Protein AF-A0A3S4U495-F1 (afdb_monomer_lite)

pLDDT: mean 81.25, std 23.5, range [36.28, 98.88]

Structure (mmCIF, N/CA/C/O backbone):
data_AF-A0A3S4U495-F1
#
_entry.id   AF-A0A3S4U495-F1
#
loop_
_atom_site.group_PDB
_atom_site.id
_atom_site.type_symbol
_atom_site.label_atom_id
_atom_site.label_alt_id
_atom_site.label_comp_id
_atom_site.label_asym_id
_atom_site.label_entity_id
_atom_site.label_seq_id
_atom_site.pdbx_PDB_ins_code
_atom_site.Cartn_x
_atom_site.Cartn_y
_atom_site.Cartn_z
_atom_site.occupancy
_atom_site.B_iso_or_equiv
_atom_site.auth_seq_id
_atom_site.auth_comp_id
_atom_site.auth_asym_id
_atom_site.auth_atom_id
_atom_site.pdbx_PDB_model_num
ATOM 1 N N . ASP A 1 1 ? 9.900 -0.660 -1.999 1.00 92.44 1 ASP A N 1
ATOM 2 C CA . ASP A 1 1 ? 9.832 -1.299 -0.659 1.00 92.44 1 ASP A CA 1
ATOM 3 C C . ASP A 1 1 ? 9.117 -0.422 0.374 1.00 92.44 1 ASP A C 1
ATOM 5 O O . ASP A 1 1 ? 8.278 -0.951 1.092 1.00 92.44 1 ASP A O 1
ATOM 9 N N . TYR A 1 2 ? 9.364 0.891 0.417 1.00 98.25 2 TYR A N 1
ATOM 10 C CA . TYR A 1 2 ? 8.785 1.825 1.392 1.00 98.25 2 TYR A CA 1
ATOM 11 C C . TYR A 1 2 ? 7.264 1.685 1.604 1.00 98.25 2 TYR A C 1
ATOM 13 O O . TYR A 1 2 ? 6.813 1.528 2.738 1.00 98.25 2 TYR A O 1
ATOM 21 N N . ALA A 1 3 ? 6.465 1.629 0.532 1.00 98.44 3 ALA A N 1
ATOM 22 C CA . ALA A 1 3 ? 5.013 1.452 0.64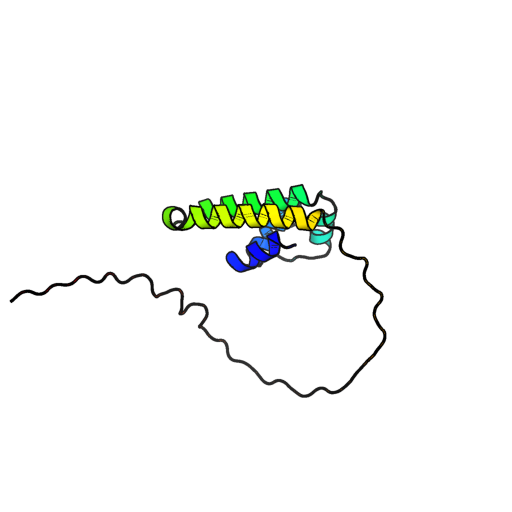5 1.00 98.44 3 ALA A CA 1
ATOM 23 C C . ALA A 1 3 ? 4.603 0.120 1.316 1.00 98.44 3 ALA A C 1
ATOM 25 O O . ALA A 1 3 ? 3.635 0.081 2.077 1.00 98.44 3 ALA A O 1
ATOM 26 N N . VAL A 1 4 ? 5.354 -0.965 1.081 1.00 98.50 4 VAL A N 1
ATOM 27 C CA . VAL A 1 4 ? 5.136 -2.276 1.725 1.00 98.50 4 VAL A CA 1
ATOM 28 C C . VAL A 1 4 ? 5.502 -2.202 3.203 1.00 98.50 4 VAL A C 1
ATOM 30 O O . VAL A 1 4 ? 4.746 -2.695 4.037 1.00 98.50 4 VAL A O 1
ATOM 33 N N . PHE A 1 5 ? 6.625 -1.557 3.528 1.00 98.62 5 PHE A N 1
ATOM 34 C CA . PHE A 1 5 ? 7.066 -1.346 4.905 1.00 98.62 5 PHE A CA 1
ATOM 35 C C . PHE A 1 5 ? 6.039 -0.542 5.714 1.00 98.62 5 PHE A C 1
ATOM 37 O O . PHE A 1 5 ? 5.589 -1.004 6.763 1.00 98.62 5 PHE A O 1
ATOM 44 N N . ASP A 1 6 ? 5.596 0.615 5.208 1.00 98.69 6 ASP A N 1
ATOM 45 C CA . ASP A 1 6 ? 4.610 1.440 5.913 1.00 98.69 6 ASP A CA 1
ATOM 46 C C . ASP A 1 6 ? 3.285 0.690 6.122 1.00 98.69 6 ASP A C 1
ATOM 48 O O . ASP A 1 6 ? 2.677 0.759 7.197 1.00 98.69 6 ASP A O 1
ATOM 52 N N . PHE A 1 7 ? 2.847 -0.079 5.120 1.00 98.62 7 PHE A N 1
ATOM 53 C CA . PHE A 1 7 ? 1.656 -0.912 5.245 1.00 98.62 7 PHE A CA 1
ATOM 54 C C . PHE A 1 7 ? 1.846 -2.016 6.300 1.00 98.62 7 PHE A C 1
ATOM 56 O O . PHE A 1 7 ? 0.972 -2.214 7.145 1.00 98.62 7 PHE A O 1
ATOM 63 N N . ALA A 1 8 ? 2.996 -2.691 6.308 1.00 98.62 8 ALA A N 1
ATOM 64 C CA . ALA A 1 8 ? 3.314 -3.746 7.266 1.00 98.62 8 ALA A CA 1
ATOM 65 C C . ALA A 1 8 ? 3.320 -3.241 8.715 1.00 98.62 8 ALA A C 1
ATOM 67 O O . ALA A 1 8 ? 2.751 -3.895 9.588 1.00 98.62 8 ALA A O 1
ATOM 68 N N . VAL A 1 9 ? 3.899 -2.066 8.970 1.00 98.50 9 VAL A N 1
ATOM 69 C CA . VAL A 1 9 ? 3.949 -1.463 10.313 1.00 98.50 9 VAL A CA 1
ATOM 70 C C . VAL A 1 9 ? 2.550 -1.111 10.818 1.00 98.50 9 VAL A C 1
ATOM 72 O O . VAL A 1 9 ? 2.198 -1.417 11.953 1.00 98.50 9 VAL A O 1
ATOM 75 N N . ASN A 1 10 ? 1.723 -0.500 9.969 1.00 98.12 10 ASN A N 1
ATOM 76 C CA . ASN A 1 10 ? 0.426 0.036 10.390 1.00 98.12 10 ASN A CA 1
ATOM 77 C C . ASN A 1 10 ? -0.724 -0.972 10.296 1.00 98.12 10 ASN A C 1
ATOM 79 O O . ASN A 1 10 ? -1.816 -0.738 10.810 1.00 98.12 10 ASN A O 1
ATOM 83 N N . SER A 1 11 ? -0.547 -2.064 9.557 1.00 96.50 11 SER A N 1
ATOM 84 C CA . SER A 1 11 ? -1.620 -3.023 9.280 1.00 96.50 11 SER A CA 1
ATOM 85 C C . SER A 1 11 ? -1.153 -4.475 9.324 1.00 96.50 11 SER A C 1
ATOM 87 O O . SER A 1 11 ? -1.905 -5.370 8.952 1.00 96.50 11 SER A O 1
ATOM 89 N N . GLY A 1 12 ? 0.050 -4.738 9.816 1.00 98.19 12 GLY A N 1
ATOM 90 C CA . GLY A 1 12 ? 0.583 -6.077 10.004 1.00 98.19 12 GLY A CA 1
ATOM 91 C C . GLY A 1 12 ? 1.323 -6.616 8.769 1.00 98.19 12 GLY A C 1
ATOM 92 O O . GLY A 1 12 ? 0.817 -6.525 7.643 1.00 98.19 12 GLY A O 1
ATOM 93 N N . PRO A 1 13 ? 2.494 -7.250 8.966 1.00 98.44 13 PRO A N 1
ATOM 94 C CA . PRO A 1 13 ? 3.368 -7.690 7.877 1.00 98.44 13 PRO A CA 1
ATOM 95 C C . PRO A 1 13 ? 2.729 -8.755 6.986 1.00 98.44 13 PRO A C 1
ATOM 97 O O . PRO A 1 13 ? 2.812 -8.659 5.766 1.00 98.44 13 PRO A O 1
ATOM 100 N N . GLY A 1 14 ? 2.012 -9.723 7.567 1.00 98.50 14 GLY A N 1
ATOM 101 C CA . GLY A 1 14 ? 1.342 -10.770 6.790 1.00 98.50 14 GLY A CA 1
ATOM 102 C C . GLY A 1 14 ? 0.260 -10.226 5.850 1.00 98.50 14 GLY A C 1
ATOM 103 O O . GLY A 1 14 ? 0.088 -10.742 4.750 1.00 98.50 14 GLY A O 1
ATOM 104 N N . ARG A 1 15 ? -0.447 -9.155 6.242 1.00 98.56 15 ARG A N 1
ATOM 105 C CA . ARG A 1 15 ? -1.448 -8.509 5.380 1.00 98.56 15 ARG A CA 1
ATOM 106 C C . ARG A 1 15 ? -0.780 -7.770 4.230 1.00 98.56 15 ARG A C 1
ATOM 108 O O . ARG A 1 15 ? -1.180 -7.959 3.088 1.00 98.56 15 ARG A O 1
ATOM 115 N N . ALA A 1 16 ? 0.239 -6.968 4.533 1.00 98.75 16 ALA A N 1
ATOM 116 C CA . ALA A 1 16 ? 0.988 -6.240 3.516 1.00 98.75 16 ALA A CA 1
ATOM 117 C C . ALA A 1 16 ? 1.623 -7.194 2.490 1.00 98.75 16 ALA A C 1
ATOM 119 O O . ALA A 1 16 ? 1.528 -6.946 1.290 1.00 98.75 16 ALA A O 1
ATOM 120 N N . ALA A 1 17 ? 2.186 -8.317 2.952 1.00 98.81 17 ALA A N 1
ATOM 121 C CA . ALA A 1 17 ? 2.759 -9.346 2.090 1.00 98.81 17 ALA A CA 1
ATOM 122 C C . ALA A 1 17 ? 1.723 -9.957 1.136 1.00 98.81 17 ALA A C 1
ATOM 124 O O . ALA A 1 17 ? 1.959 -9.993 -0.068 1.00 98.81 17 ALA A O 1
ATOM 125 N N . LYS A 1 18 ? 0.553 -10.365 1.645 1.00 98.88 18 LYS A N 1
ATOM 126 C CA . LYS A 1 18 ? -0.514 -10.942 0.810 1.00 98.88 18 LYS A CA 1
ATOM 127 C C . LYS A 1 18 ? -1.073 -9.953 -0.205 1.00 98.88 18 LYS A C 1
ATOM 129 O O . LYS A 1 18 ? -1.267 -10.309 -1.357 1.00 98.88 18 LYS A O 1
ATOM 134 N N . TYR A 1 19 ? -1.253 -8.693 0.191 1.00 98.81 19 TYR A N 1
ATOM 135 C CA . TYR A 1 19 ? -1.694 -7.649 -0.735 1.00 98.81 19 TYR A CA 1
ATOM 136 C C . TYR A 1 19 ? -0.671 -7.433 -1.853 1.00 98.81 19 TYR A C 1
ATOM 138 O O . TYR A 1 19 ? -1.051 -7.375 -3.018 1.00 98.81 19 TYR A O 1
ATOM 146 N N . LEU A 1 20 ? 0.625 -7.375 -1.523 1.00 98.88 20 LEU A N 1
ATOM 147 C CA . LEU A 1 20 ? 1.683 -7.304 -2.530 1.00 98.88 20 LEU A CA 1
ATOM 148 C C . LEU A 1 20 ? 1.637 -8.511 -3.476 1.00 98.88 20 LEU A C 1
ATOM 150 O O . LEU A 1 20 ? 1.694 -8.323 -4.687 1.00 98.88 20 LEU A O 1
ATOM 154 N N . GLN A 1 21 ? 1.514 -9.726 -2.933 1.00 98.88 21 GLN A N 1
ATOM 155 C CA . GLN A 1 21 ? 1.429 -10.966 -3.709 1.00 98.88 21 GLN A CA 1
ATOM 156 C C . GLN A 1 21 ? 0.240 -10.953 -4.674 1.00 98.88 21 GLN A C 1
ATOM 158 O O . GLN A 1 21 ? 0.446 -11.171 -5.867 1.00 98.88 21 GLN A O 1
ATOM 163 N N . ALA A 1 22 ? -0.952 -10.584 -4.198 1.00 98.81 22 ALA A N 1
ATOM 164 C CA . ALA A 1 22 ? -2.148 -10.428 -5.023 1.00 98.81 22 ALA A CA 1
ATOM 165 C C . ALA A 1 22 ? -1.907 -9.455 -6.189 1.00 98.81 22 ALA A C 1
ATOM 167 O O . ALA A 1 22 ? -2.190 -9.766 -7.345 1.00 98.81 22 ALA A O 1
ATOM 168 N N . ILE A 1 23 ? -1.315 -8.291 -5.897 1.00 98.69 23 ILE A N 1
ATOM 169 C CA . ILE A 1 23 ? -1.035 -7.250 -6.895 1.00 98.69 23 ILE A CA 1
ATOM 170 C C . ILE A 1 23 ? -0.086 -7.756 -7.974 1.00 98.69 23 ILE A C 1
ATOM 172 O O . ILE A 1 23 ? -0.302 -7.477 -9.152 1.00 98.69 23 ILE A O 1
ATOM 176 N N . VAL A 1 24 ? 0.961 -8.494 -7.598 1.00 98.56 24 VAL A N 1
ATOM 177 C CA . VAL A 1 24 ? 1.961 -8.980 -8.559 1.00 98.56 24 VAL A CA 1
ATOM 178 C C . VAL A 1 24 ? 1.580 -10.305 -9.222 1.00 98.56 24 VAL A C 1
ATOM 180 O O . VAL A 1 24 ? 2.249 -10.710 -10.173 1.00 98.56 24 VAL A O 1
ATOM 183 N N . GLY A 1 25 ? 0.478 -10.933 -8.801 1.00 98.25 25 GLY A N 1
ATOM 184 C CA . GLY A 1 25 ? 0.014 -12.226 -9.309 1.00 98.25 25 GLY A CA 1
ATOM 185 C C . GLY A 1 25 ? 0.795 -13.420 -8.752 1.00 98.25 25 GLY A C 1
ATOM 186 O O . GLY A 1 25 ? 0.904 -14.444 -9.418 1.00 98.25 25 GLY A O 1
ATOM 187 N N . ALA A 1 26 ? 1.377 -13.283 -7.560 1.00 98.44 26 ALA A N 1
ATOM 188 C CA . ALA A 1 26 ? 2.009 -14.378 -6.831 1.00 98.44 26 ALA A CA 1
ATOM 189 C C . ALA A 1 26 ? 1.012 -15.040 -5.864 1.00 98.44 26 ALA A C 1
ATOM 191 O O . ALA A 1 26 ? 0.015 -14.437 -5.472 1.00 98.44 26 ALA A O 1
ATOM 192 N N . THR A 1 27 ? 1.312 -16.265 -5.428 1.00 98.38 27 THR A N 1
ATOM 193 C CA . THR A 1 27 ? 0.541 -16.959 -4.386 1.00 98.38 27 THR A CA 1
ATOM 194 C C . THR A 1 27 ? 0.478 -16.124 -3.103 1.00 98.38 27 THR A C 1
ATOM 196 O O . THR A 1 27 ? 1.515 -15.740 -2.568 1.00 98.38 27 THR A O 1
ATOM 199 N N . GLU A 1 28 ? -0.725 -15.882 -2.577 1.00 98.56 28 GLU A N 1
ATOM 200 C CA . GLU A 1 28 ? -0.978 -15.073 -1.370 1.00 98.56 28 GLU A CA 1
ATOM 201 C C . GLU A 1 28 ? -0.713 -15.829 -0.050 1.00 98.56 28 GLU A C 1
ATOM 203 O O . GLU A 1 28 ? -1.537 -15.871 0.873 1.00 98.56 28 GLU A O 1
ATOM 208 N N . ASP A 1 29 ? 0.449 -16.463 0.064 1.00 98.38 29 ASP A N 1
ATOM 209 C CA . ASP A 1 29 ? 0.837 -17.233 1.250 1.00 98.38 29 ASP A CA 1
ATOM 210 C C . ASP A 1 29 ? 1.419 -16.365 2.386 1.00 98.38 29 ASP A C 1
ATOM 212 O O . ASP A 1 29 ? 1.622 -16.845 3.504 1.00 98.38 29 ASP A O 1
ATOM 216 N N . GLY A 1 30 ? 1.648 -15.073 2.131 1.00 98.19 30 GLY A N 1
ATOM 217 C CA . GLY A 1 30 ? 2.254 -14.115 3.053 1.00 98.19 30 GLY A CA 1
ATOM 218 C C . GLY A 1 30 ? 3.767 -14.271 3.231 1.00 98.19 30 GLY A C 1
ATOM 219 O O . GLY A 1 30 ? 4.345 -13.571 4.065 1.00 98.19 30 GLY A O 1
ATOM 220 N N . ARG A 1 31 ? 4.419 -15.165 2.478 1.00 98.12 31 ARG A N 1
ATOM 221 C CA . ARG A 1 31 ? 5.864 -15.403 2.509 1.00 98.12 31 ARG A CA 1
ATOM 222 C C . ARG A 1 31 ? 6.528 -14.760 1.294 1.00 98.12 31 ARG A C 1
ATOM 224 O O . ARG A 1 31 ? 6.398 -15.217 0.164 1.00 98.12 31 ARG A O 1
ATOM 231 N N . ILE A 1 32 ? 7.306 -13.707 1.530 1.00 98.19 32 ILE A N 1
ATOM 232 C CA . ILE A 1 32 ? 8.059 -13.035 0.465 1.00 98.19 32 ILE A CA 1
ATOM 233 C C . ILE A 1 32 ? 9.302 -13.864 0.116 1.00 98.19 32 ILE A C 1
ATOM 235 O O . ILE A 1 32 ? 10.357 -13.708 0.725 1.00 98.19 32 ILE A O 1
ATOM 239 N N . GLY A 1 33 ? 9.157 -14.770 -0.852 1.00 97.94 33 GLY A N 1
ATOM 240 C CA . GLY A 1 33 ? 10.241 -15.599 -1.388 1.00 97.94 33 GLY A CA 1
ATOM 241 C C . GLY A 1 33 ? 10.685 -15.198 -2.802 1.00 97.94 33 GLY A C 1
ATOM 242 O O . GLY A 1 33 ? 10.150 -14.242 -3.378 1.00 97.94 33 GLY A O 1
ATOM 243 N N . PRO A 1 34 ? 11.627 -15.949 -3.410 1.00 98.38 34 PRO A N 1
ATOM 244 C CA . PRO A 1 34 ? 12.139 -15.676 -4.756 1.00 98.38 34 PRO A CA 1
ATOM 245 C C . PRO A 1 34 ? 11.047 -15.519 -5.819 1.00 98.38 34 PRO A C 1
ATOM 247 O O . PRO A 1 34 ? 11.136 -14.615 -6.643 1.00 98.38 34 PRO A O 1
ATOM 250 N N . ALA A 1 35 ? 9.983 -16.328 -5.757 1.00 97.81 35 ALA A N 1
ATOM 251 C CA . ALA A 1 35 ? 8.849 -16.229 -6.676 1.00 97.81 35 ALA A CA 1
ATOM 252 C C . ALA A 1 35 ? 8.124 -14.873 -6.572 1.00 97.81 35 ALA A C 1
ATOM 254 O O . ALA A 1 35 ? 7.886 -14.219 -7.585 1.00 97.81 35 ALA A O 1
ATOM 255 N N . THR A 1 36 ? 7.833 -14.402 -5.352 1.00 98.62 36 THR A N 1
ATOM 256 C CA . THR A 1 36 ? 7.210 -13.084 -5.144 1.00 98.62 36 THR A CA 1
ATOM 257 C C . THR A 1 36 ? 8.133 -11.961 -5.613 1.00 98.62 36 THR A C 1
ATOM 259 O O . THR A 1 36 ? 7.691 -11.053 -6.309 1.00 98.62 36 THR A O 1
ATOM 262 N N . LEU A 1 37 ? 9.427 -12.031 -5.284 1.00 98.50 37 LEU A N 1
ATOM 263 C CA . LEU A 1 37 ? 10.399 -11.020 -5.705 1.00 98.50 37 LEU A CA 1
ATOM 264 C C . LEU A 1 37 ? 10.591 -10.994 -7.229 1.00 98.50 37 LEU A C 1
ATOM 266 O O . LEU A 1 37 ? 10.767 -9.920 -7.800 1.00 98.50 37 LEU A O 1
ATOM 270 N N . GLY A 1 38 ? 10.541 -12.150 -7.892 1.00 98.44 38 GLY A N 1
ATOM 271 C CA . GLY A 1 38 ? 10.532 -12.248 -9.350 1.00 98.44 38 GLY A CA 1
ATOM 272 C C . GLY A 1 38 ? 9.317 -11.545 -9.955 1.00 98.44 38 GLY A C 1
ATOM 273 O O . GLY A 1 38 ? 9.477 -10.684 -10.815 1.00 98.44 38 GLY A O 1
ATOM 274 N N . ALA A 1 39 ? 8.119 -11.827 -9.435 1.00 98.31 39 ALA A N 1
ATOM 275 C CA . ALA A 1 39 ? 6.881 -11.192 -9.886 1.00 98.31 39 ALA A CA 1
ATOM 276 C C . ALA A 1 39 ? 6.867 -9.667 -9.657 1.00 98.31 39 ALA A C 1
ATOM 278 O O . ALA A 1 39 ? 6.391 -8.922 -10.512 1.00 98.31 39 ALA A O 1
ATOM 279 N N . VAL A 1 40 ? 7.434 -9.187 -8.542 1.00 98.19 40 VAL A N 1
ATOM 280 C CA . VAL A 1 40 ? 7.616 -7.747 -8.282 1.00 98.19 40 VAL A CA 1
ATOM 281 C C . VAL A 1 40 ? 8.530 -7.110 -9.331 1.00 98.19 40 VAL A C 1
ATOM 283 O O . VAL A 1 40 ? 8.182 -6.072 -9.883 1.00 98.19 40 VAL A O 1
ATOM 286 N N . ARG A 1 41 ? 9.683 -7.725 -9.630 1.00 97.12 41 ARG A N 1
ATOM 287 C CA . ARG A 1 41 ? 10.659 -7.193 -10.602 1.00 97.12 41 ARG A CA 1
ATOM 288 C C . ARG A 1 41 ? 10.159 -7.227 -12.044 1.00 97.12 41 ARG A C 1
ATOM 290 O O . ARG A 1 41 ? 10.610 -6.427 -12.853 1.00 97.12 41 ARG A O 1
ATOM 297 N N . ALA A 1 42 ? 9.233 -8.128 -12.359 1.00 97.62 42 ALA A N 1
ATOM 298 C CA . ALA A 1 42 ? 8.629 -8.243 -13.682 1.00 97.62 42 ALA A CA 1
ATOM 299 C C . ALA A 1 42 ? 7.606 -7.133 -13.996 1.00 97.62 42 ALA A C 1
ATOM 301 O O . ALA A 1 42 ? 7.033 -7.124 -15.083 1.00 97.62 42 ALA A O 1
ATOM 302 N N . ARG A 1 43 ? 7.343 -6.208 -13.061 1.00 96.50 43 ARG A N 1
ATOM 303 C CA . ARG A 1 43 ? 6.360 -5.129 -13.222 1.00 96.50 43 ARG A CA 1
ATOM 304 C C . ARG A 1 43 ? 6.999 -3.752 -13.033 1.00 96.50 43 ARG A C 1
ATOM 306 O O . ARG A 1 43 ? 7.915 -3.614 -12.221 1.00 96.50 43 ARG A O 1
ATOM 313 N N . PRO A 1 44 ? 6.490 -2.704 -13.709 1.00 96.94 44 PRO A N 1
ATOM 314 C CA . PRO A 1 44 ? 6.905 -1.336 -13.424 1.00 96.94 44 PRO A CA 1
ATOM 315 C C . PRO A 1 44 ? 6.648 -0.987 -11.954 1.00 96.94 44 PRO A C 1
ATOM 317 O O . PRO A 1 44 ? 5.546 -1.206 -11.445 1.00 96.94 44 PRO A O 1
ATOM 320 N N . ALA A 1 45 ? 7.648 -0.415 -11.278 1.00 96.56 45 ALA A N 1
ATOM 321 C CA . ALA A 1 45 ? 7.568 -0.116 -9.848 1.00 96.56 45 ALA A CA 1
ATOM 322 C C . ALA A 1 45 ? 6.360 0.769 -9.503 1.00 96.56 45 ALA A C 1
ATOM 324 O O . ALA A 1 45 ? 5.653 0.479 -8.539 1.00 96.56 45 ALA A O 1
ATOM 325 N N . GLY A 1 46 ? 6.078 1.784 -10.329 1.00 97.44 46 GLY A N 1
ATOM 326 C CA . GLY A 1 46 ? 4.924 2.667 -10.149 1.00 97.44 46 GLY A CA 1
ATOM 327 C C . GLY A 1 46 ? 3.591 1.918 -10.113 1.00 97.44 46 GLY A C 1
ATOM 328 O O . GLY A 1 46 ? 2.806 2.128 -9.198 1.00 97.44 46 GLY A O 1
ATOM 329 N N . VAL A 1 47 ? 3.389 0.946 -11.010 1.00 98.19 47 VAL A N 1
ATOM 330 C CA . VAL A 1 47 ? 2.163 0.125 -11.051 1.00 98.19 47 VAL A CA 1
ATOM 331 C C . VAL A 1 47 ? 1.987 -0.679 -9.761 1.00 98.19 47 VAL A C 1
ATOM 333 O O . VAL A 1 47 ? 0.883 -0.779 -9.228 1.00 98.19 47 VAL A O 1
ATOM 336 N N . VAL A 1 48 ? 3.077 -1.244 -9.231 1.00 98.56 48 VAL A N 1
ATOM 337 C CA . VAL A 1 48 ? 3.038 -1.998 -7.969 1.00 98.56 48 VAL A CA 1
ATOM 338 C C . VAL A 1 48 ? 2.765 -1.066 -6.782 1.00 98.56 48 VAL A C 1
ATOM 340 O O . VAL A 1 48 ? 1.977 -1.416 -5.905 1.00 98.56 48 VAL A O 1
ATOM 343 N N . ILE A 1 49 ? 3.386 0.117 -6.753 1.00 98.75 49 ILE A N 1
ATOM 344 C CA . ILE A 1 49 ? 3.207 1.123 -5.694 1.00 98.75 49 ILE A CA 1
ATOM 345 C C . ILE A 1 49 ? 1.769 1.647 -5.673 1.00 98.75 49 ILE A C 1
ATOM 347 O O . ILE A 1 49 ? 1.139 1.647 -4.612 1.00 98.75 49 ILE A O 1
ATOM 351 N N . ASP A 1 50 ? 1.239 2.049 -6.827 1.00 98.75 50 ASP A N 1
ATOM 352 C CA . ASP A 1 50 ? -0.121 2.570 -6.949 1.00 98.75 50 ASP A CA 1
ATOM 353 C C . ASP A 1 50 ? -1.139 1.520 -6.516 1.00 98.75 50 ASP A C 1
ATOM 355 O O . ASP A 1 50 ? -1.938 1.783 -5.610 1.00 98.75 50 ASP A O 1
ATOM 359 N N . GLY A 1 51 ? -1.018 0.299 -7.053 1.00 98.75 51 GLY A N 1
ATOM 360 C CA . GLY A 1 51 ? -1.875 -0.824 -6.686 1.00 98.75 51 GLY A CA 1
ATOM 361 C C . GLY A 1 51 ? -1.838 -1.133 -5.188 1.00 98.75 51 GLY A C 1
ATOM 362 O O . GLY A 1 51 ? -2.878 -1.387 -4.580 1.00 98.75 51 GLY A O 1
ATOM 363 N N . LEU A 1 52 ? -0.663 -1.055 -4.553 1.00 98.81 52 LEU A N 1
ATOM 364 C CA . LEU A 1 52 ? -0.527 -1.323 -3.121 1.00 98.81 52 LEU A CA 1
ATOM 365 C C . LEU A 1 52 ? -1.186 -0.238 -2.271 1.00 98.81 52 LEU A C 1
ATOM 367 O O . LEU A 1 52 ? -1.901 -0.552 -1.315 1.00 98.81 52 LEU A O 1
ATOM 371 N N . CYS A 1 53 ? -0.982 1.030 -2.625 1.00 98.88 53 CYS A N 1
ATOM 372 C CA . CYS A 1 53 ? -1.616 2.143 -1.932 1.00 98.88 53 CYS A CA 1
ATOM 373 C C . CYS A 1 53 ? -3.141 2.145 -2.130 1.00 98.88 53 CYS A C 1
ATOM 375 O O . CYS A 1 53 ? -3.866 2.378 -1.162 1.00 98.88 53 CYS A O 1
ATOM 377 N N . ASP A 1 54 ? -3.639 1.833 -3.331 1.00 98.88 54 ASP A N 1
ATOM 378 C CA . ASP A 1 54 ? -5.079 1.710 -3.600 1.00 98.88 54 ASP A CA 1
ATOM 379 C C . ASP A 1 54 ? -5.705 0.576 -2.789 1.00 98.88 54 ASP A C 1
ATOM 381 O O . ASP A 1 54 ? -6.694 0.781 -2.077 1.00 98.88 54 ASP A O 1
ATOM 385 N N . ALA A 1 55 ? -5.095 -0.610 -2.825 1.00 98.81 55 ALA A N 1
ATOM 386 C CA . ALA A 1 55 ? -5.591 -1.768 -2.097 1.00 98.81 55 ALA A CA 1
ATOM 387 C C . ALA A 1 55 ? -5.578 -1.525 -0.577 1.00 98.81 55 ALA A C 1
ATOM 389 O O . ALA A 1 55 ? -6.543 -1.858 0.121 1.00 98.81 55 ALA A O 1
ATOM 390 N N . ARG A 1 56 ? -4.537 -0.867 -0.050 1.00 98.62 56 ARG A N 1
ATOM 391 C CA . ARG A 1 56 ? -4.490 -0.452 1.356 1.00 98.62 56 ARG A CA 1
ATOM 392 C C . ARG A 1 56 ? -5.595 0.541 1.696 1.00 98.62 56 ARG A C 1
ATOM 394 O O . ARG A 1 56 ? -6.267 0.362 2.710 1.00 98.62 56 ARG A O 1
ATOM 401 N N . LEU A 1 57 ? -5.803 1.574 0.883 1.00 98.81 57 LEU A N 1
ATOM 402 C CA . LEU A 1 57 ? -6.852 2.561 1.133 1.00 98.81 57 LEU A CA 1
ATOM 403 C C . LEU A 1 57 ? -8.241 1.910 1.110 1.00 98.81 57 LEU A C 1
ATOM 405 O O . LEU A 1 57 ? -9.072 2.203 1.969 1.00 98.81 57 LEU A O 1
ATOM 409 N N . ALA A 1 58 ? -8.477 0.985 0.178 1.00 98.81 58 ALA A N 1
ATOM 410 C CA . ALA A 1 58 ? -9.706 0.202 0.113 1.00 98.81 58 ALA A CA 1
ATOM 411 C C . ALA A 1 58 ? -9.910 -0.663 1.367 1.00 98.81 58 ALA A C 1
ATOM 413 O O . ALA A 1 58 ? -11.024 -0.744 1.881 1.00 98.81 58 ALA A O 1
ATOM 414 N N . PHE A 1 59 ? -8.848 -1.273 1.901 1.00 98.50 59 PHE A N 1
ATOM 415 C CA . PHE A 1 59 ? -8.901 -1.979 3.183 1.00 98.50 59 PHE A CA 1
ATOM 416 C C . PHE A 1 59 ? -9.273 -1.045 4.340 1.00 98.50 59 PHE A C 1
ATOM 418 O O . PHE A 1 59 ? -10.192 -1.357 5.097 1.00 98.50 59 PHE A O 1
ATOM 425 N N . LEU A 1 60 ? -8.611 0.108 4.449 1.00 98.62 60 LEU A N 1
ATOM 426 C CA . LEU A 1 60 ? -8.849 1.072 5.527 1.00 98.62 60 LEU A CA 1
ATOM 427 C C . LEU A 1 60 ? -10.283 1.618 5.503 1.00 98.62 60 LEU A C 1
ATOM 429 O O . LEU A 1 60 ? -10.899 1.749 6.558 1.00 98.62 60 LEU A O 1
ATOM 433 N N . LYS A 1 61 ? -10.845 1.857 4.311 1.00 98.69 61 LYS A N 1
ATOM 434 C CA . LYS A 1 61 ? -12.236 2.306 4.117 1.00 98.69 61 LYS A CA 1
ATOM 435 C C . LYS A 1 61 ? -13.291 1.338 4.657 1.00 98.69 61 LYS A C 1
ATOM 437 O O . LYS A 1 61 ? -14.407 1.766 4.925 1.00 98.69 61 LYS A O 1
ATOM 442 N N . ARG A 1 62 ? -12.958 0.054 4.824 1.00 98.44 62 ARG A N 1
ATOM 443 C CA . ARG A 1 62 ? -13.870 -0.970 5.365 1.00 98.44 62 ARG A CA 1
ATOM 444 C C . ARG A 1 62 ? -13.817 -1.091 6.890 1.00 98.44 62 ARG A C 1
ATOM 446 O O . ARG A 1 62 ? -14.569 -1.877 7.456 1.00 98.44 62 ARG A O 1
ATOM 453 N N . LEU A 1 63 ? -12.922 -0.368 7.563 1.00 97.88 63 LEU A N 1
ATOM 454 C CA . LEU A 1 63 ? -12.822 -0.406 9.020 1.00 97.88 63 LEU A CA 1
ATOM 455 C C . LEU A 1 63 ? -13.958 0.407 9.653 1.00 97.88 63 LEU A C 1
ATOM 457 O O . LEU A 1 63 ? -14.251 1.515 9.212 1.00 97.88 63 LEU A O 1
ATOM 461 N N . SER A 1 64 ? -14.547 -0.099 10.740 1.00 98.25 64 SER A N 1
ATOM 462 C CA . SER A 1 64 ? -15.622 0.588 11.481 1.00 98.25 64 SER A CA 1
ATOM 463 C C . SER A 1 64 ? -15.211 1.961 12.024 1.00 98.25 64 SER A C 1
ATOM 465 O O . SER A 1 64 ? -16.047 2.830 12.241 1.00 98.25 64 SER A O 1
ATOM 467 N N . THR A 1 65 ? -13.911 2.175 12.211 1.00 97.81 65 THR A N 1
ATOM 468 C CA . THR A 1 65 ? -13.304 3.415 12.702 1.00 97.81 65 THR A CA 1
ATOM 469 C C . THR A 1 65 ? -12.959 4.417 11.592 1.00 97.81 65 THR A C 1
ATOM 471 O O . THR A 1 65 ? -12.467 5.512 11.878 1.00 97.81 65 THR A O 1
ATOM 474 N N . TRP A 1 66 ? -13.247 4.092 10.325 1.00 98.06 66 TRP A N 1
ATOM 475 C CA . TRP A 1 66 ? -13.039 4.982 9.180 1.00 98.06 66 TRP A CA 1
ATOM 476 C C . TRP A 1 66 ? -13.701 6.366 9.317 1.00 98.06 66 TRP A C 1
ATOM 478 O O . TRP A 1 66 ? -13.025 7.345 8.999 1.00 98.06 66 TRP A O 1
ATOM 488 N N . PRO A 1 67 ? -14.950 6.516 9.816 1.00 98.31 67 PRO A N 1
ATOM 489 C CA . PRO A 1 67 ? -15.566 7.839 9.963 1.00 98.31 67 PRO A CA 1
ATOM 490 C C . PRO A 1 67 ? -14.750 8.797 10.842 1.00 98.31 67 PRO A C 1
ATOM 492 O O . PRO A 1 67 ? -14.749 10.002 10.605 1.00 98.31 67 PRO A O 1
ATOM 495 N N . THR A 1 68 ? -14.015 8.258 11.818 1.00 98.44 68 THR A N 1
ATOM 496 C CA . THR A 1 68 ? -13.197 9.038 12.751 1.00 98.44 68 THR A CA 1
ATOM 497 C C . THR A 1 68 ? -11.810 9.343 12.185 1.00 98.44 68 THR A C 1
ATOM 499 O O . THR A 1 68 ? -11.358 10.484 12.238 1.00 98.44 68 THR A O 1
ATOM 502 N N . PHE A 1 69 ? -11.115 8.341 11.633 1.00 98.06 69 PHE A N 1
ATOM 503 C CA . PHE A 1 69 ? -9.688 8.463 11.286 1.00 98.06 69 PHE A CA 1
ATOM 504 C C . PHE A 1 69 ? -9.392 8.495 9.781 1.00 98.06 69 PHE A C 1
ATOM 506 O O . PHE A 1 69 ? -8.263 8.779 9.374 1.00 98.06 69 PHE A O 1
ATOM 513 N N . GLY A 1 70 ? -10.391 8.236 8.935 1.00 98.19 70 GLY A N 1
ATOM 514 C CA . GLY A 1 70 ? -10.220 8.008 7.501 1.00 98.19 70 GLY A CA 1
ATOM 515 C C . GLY A 1 70 ? -9.566 9.168 6.758 1.00 98.19 70 GLY A C 1
ATOM 516 O O . GLY A 1 70 ? -8.796 8.943 5.824 1.00 98.19 70 GLY A O 1
ATOM 517 N N . ARG A 1 71 ? -9.782 10.410 7.210 1.00 98.69 71 ARG A N 1
ATOM 518 C CA . ARG A 1 71 ? -9.103 11.592 6.656 1.00 98.69 71 ARG A CA 1
ATOM 519 C C . ARG A 1 71 ? -7.587 11.507 6.845 1.00 98.69 71 ARG A C 1
ATOM 521 O O . ARG A 1 71 ? -6.856 11.626 5.867 1.00 98.69 71 ARG A O 1
ATOM 528 N N . GLY A 1 72 ? -7.122 11.263 8.071 1.00 98.62 72 GLY A N 1
ATOM 529 C CA . GLY A 1 72 ? -5.691 11.167 8.379 1.00 98.62 72 GLY A CA 1
ATOM 530 C C . GLY A 1 72 ? -5.034 9.973 7.688 1.00 98.62 72 GLY A C 1
ATOM 531 O O . GLY A 1 72 ? -3.954 10.093 7.113 1.00 98.62 72 GLY A O 1
ATOM 532 N N . TRP A 1 73 ? -5.725 8.835 7.657 1.00 98.75 73 TRP A N 1
ATOM 533 C CA . TRP A 1 73 ? -5.250 7.653 6.943 1.00 98.75 73 TRP A CA 1
ATOM 534 C C . TRP A 1 73 ? -5.156 7.861 5.429 1.00 98.75 73 TRP A C 1
ATOM 536 O O . TRP A 1 73 ? -4.162 7.455 4.832 1.00 98.75 73 TRP A O 1
ATOM 546 N N . SER A 1 74 ? -6.138 8.528 4.813 1.00 98.69 74 SER A N 1
ATOM 547 C CA . SER A 1 74 ? -6.100 8.857 3.380 1.00 98.69 74 SER A CA 1
ATOM 548 C C . SER A 1 74 ? -4.900 9.736 3.043 1.00 98.69 74 SER A C 1
ATOM 550 O O . SER A 1 74 ? -4.182 9.443 2.091 1.00 98.69 74 SER A O 1
ATOM 552 N N . GLN A 1 75 ? -4.654 10.775 3.851 1.00 98.81 75 GLN A N 1
ATOM 553 C CA . GLN A 1 75 ? -3.506 11.665 3.669 1.00 98.81 75 GLN A CA 1
ATOM 554 C C . GLN A 1 75 ? -2.186 10.898 3.779 1.00 98.81 75 GLN A C 1
ATOM 556 O O . GLN A 1 75 ? -1.363 10.984 2.874 1.00 98.81 75 GLN A O 1
ATOM 561 N N . ARG A 1 76 ? -2.017 10.056 4.812 1.00 98.56 76 ARG A N 1
ATOM 562 C CA . ARG A 1 76 ? -0.803 9.236 4.965 1.00 98.56 76 ARG A CA 1
ATOM 563 C C . ARG A 1 76 ? -0.566 8.324 3.762 1.00 98.56 76 ARG A C 1
ATOM 565 O O . ARG A 1 76 ? 0.552 8.260 3.266 1.00 98.56 76 ARG A O 1
ATOM 572 N N . VAL A 1 77 ? -1.591 7.610 3.293 1.00 98.81 77 VAL A N 1
ATOM 573 C CA . VAL A 1 77 ? -1.451 6.718 2.128 1.00 98.81 77 VAL A CA 1
ATOM 574 C C . VAL A 1 77 ? -1.071 7.511 0.871 1.00 98.81 77 VAL A C 1
ATOM 576 O O . VAL A 1 77 ? -0.236 7.045 0.097 1.00 98.81 77 VAL A O 1
ATOM 579 N N . GLY A 1 78 ? -1.628 8.714 0.697 1.00 98.75 78 GLY A N 1
ATOM 580 C CA . GLY A 1 78 ? -1.253 9.634 -0.378 1.00 98.75 78 GLY A CA 1
ATOM 581 C C . GLY A 1 78 ? 0.213 10.073 -0.308 1.00 98.75 78 GLY A C 1
ATOM 582 O O . GLY A 1 78 ? 0.928 9.948 -1.299 1.00 98.75 78 GLY A O 1
ATOM 583 N N . SER A 1 79 ? 0.691 10.509 0.863 1.00 98.69 79 SER A N 1
ATOM 584 C CA . SER A 1 79 ? 2.098 10.887 1.068 1.00 98.69 79 SER A CA 1
ATOM 585 C C . SER A 1 79 ? 3.050 9.717 0.813 1.00 98.69 79 SER A C 1
ATOM 587 O O . SER A 1 79 ? 4.008 9.859 0.059 1.00 98.69 79 SER A O 1
ATOM 589 N N . VAL A 1 80 ? 2.738 8.531 1.348 1.00 98.69 80 VAL A N 1
ATOM 590 C CA . VAL A 1 80 ? 3.535 7.313 1.127 1.00 98.69 80 VAL A CA 1
ATOM 591 C C . VAL A 1 80 ? 3.596 6.947 -0.353 1.00 98.69 80 VAL A C 1
ATOM 593 O O . VAL A 1 80 ? 4.655 6.546 -0.828 1.00 98.69 80 VAL A O 1
ATOM 596 N N . ARG A 1 81 ? 2.491 7.096 -1.100 1.00 98.75 81 ARG A N 1
ATOM 597 C CA . ARG A 1 81 ? 2.490 6.888 -2.556 1.00 98.75 81 ARG A CA 1
ATOM 598 C C . ARG A 1 81 ? 3.475 7.835 -3.235 1.00 98.75 81 ARG A C 1
ATOM 600 O O . ARG A 1 81 ? 4.334 7.367 -3.974 1.00 98.75 81 ARG A O 1
ATOM 607 N N . ALA A 1 82 ? 3.363 9.136 -2.974 1.00 98.50 82 ALA A N 1
ATOM 608 C CA . ALA A 1 82 ? 4.213 10.146 -3.599 1.00 98.50 82 ALA A CA 1
ATOM 609 C C . ALA A 1 82 ? 5.703 9.905 -3.301 1.00 98.50 82 ALA A C 1
ATOM 611 O O . ALA A 1 82 ? 6.521 9.853 -4.216 1.00 98.50 82 ALA A O 1
ATOM 612 N N . GLU A 1 83 ? 6.047 9.674 -2.035 1.00 98.38 83 GLU A N 1
ATOM 613 C CA . GLU A 1 83 ? 7.416 9.385 -1.602 1.00 98.38 83 GLU A CA 1
ATOM 614 C C . GLU A 1 83 ? 7.950 8.072 -2.193 1.00 98.38 83 GLU A C 1
ATOM 616 O O . GLU A 1 83 ? 9.069 8.033 -2.698 1.00 98.38 83 GLU A O 1
ATOM 621 N N . ALA A 1 84 ? 7.154 6.996 -2.190 1.00 97.69 84 ALA A N 1
ATOM 622 C CA . ALA A 1 84 ? 7.567 5.717 -2.766 1.00 97.69 84 ALA A CA 1
ATOM 623 C C . ALA A 1 84 ? 7.807 5.819 -4.278 1.00 97.69 84 ALA A C 1
ATOM 625 O O . ALA A 1 84 ? 8.743 5.199 -4.784 1.00 97.69 84 ALA A O 1
ATOM 626 N N . LEU A 1 85 ? 6.990 6.602 -4.992 1.00 97.75 85 LEU A N 1
ATOM 627 C CA . LEU A 1 85 ? 7.203 6.875 -6.410 1.00 97.75 85 LEU A CA 1
ATOM 628 C C . LEU A 1 85 ? 8.524 7.618 -6.618 1.00 97.75 85 LEU A C 1
ATOM 630 O O . LEU A 1 85 ? 9.339 7.139 -7.399 1.00 97.75 85 LEU A O 1
ATOM 634 N N . LEU A 1 86 ? 8.796 8.694 -5.871 1.00 96.69 86 LEU A N 1
ATOM 635 C CA . LEU A 1 86 ? 10.072 9.423 -5.949 1.00 96.69 86 LEU A CA 1
ATOM 636 C C . LEU A 1 86 ? 11.281 8.510 -5.695 1.00 96.69 86 LEU A C 1
ATOM 638 O O . LEU A 1 86 ? 12.229 8.502 -6.481 1.00 96.69 86 LEU A O 1
ATOM 642 N N . LEU A 1 87 ? 11.217 7.681 -4.649 1.00 94.94 87 LEU A N 1
ATOM 643 C CA . LEU A 1 87 ? 12.262 6.705 -4.326 1.00 94.94 87 LEU A CA 1
ATOM 644 C C . LEU A 1 87 ? 12.443 5.646 -5.420 1.00 94.94 87 LEU A C 1
ATOM 646 O O . LEU A 1 87 ? 13.547 5.149 -5.606 1.00 94.94 87 LEU A O 1
ATOM 650 N N . SER A 1 88 ? 11.384 5.300 -6.156 1.00 93.62 88 SER A N 1
ATOM 651 C CA . SER A 1 88 ? 11.468 4.319 -7.245 1.00 93.62 88 SER A CA 1
ATOM 652 C C . SER A 1 88 ? 12.171 4.847 -8.498 1.00 93.62 88 SER A C 1
ATOM 654 O O . SER A 1 88 ? 12.697 4.052 -9.275 1.00 93.62 88 SER A O 1
ATOM 656 N N . VAL A 1 89 ? 12.195 6.172 -8.692 1.00 87.50 89 VAL A N 1
ATOM 657 C CA . VAL A 1 89 ? 12.902 6.824 -9.809 1.00 87.50 89 VAL A CA 1
ATOM 658 C C . VAL A 1 89 ? 14.343 7.166 -9.425 1.00 87.50 89 VAL A C 1
ATOM 660 O O . VAL A 1 89 ? 15.227 7.191 -10.283 1.00 87.50 89 VAL A O 1
ATOM 663 N N . ALA A 1 90 ? 14.604 7.401 -8.136 1.00 71.75 90 ALA A N 1
ATOM 664 C CA . ALA A 1 90 ? 15.949 7.608 -7.625 1.00 71.75 90 ALA A CA 1
ATOM 665 C C . ALA A 1 90 ? 16.776 6.320 -7.786 1.00 71.75 90 ALA A C 1
ATOM 667 O O . ALA A 1 90 ? 16.633 5.357 -7.035 1.00 71.75 90 ALA A O 1
ATOM 668 N N . LYS A 1 91 ? 17.663 6.299 -8.786 1.00 53.22 91 LYS A N 1
ATOM 669 C CA . LYS A 1 91 ? 18.678 5.253 -8.933 1.00 53.22 91 LYS A CA 1
ATOM 670 C C . LYS A 1 91 ? 19.501 5.205 -7.636 1.00 53.22 91 LYS A C 1
ATOM 672 O O . LYS A 1 91 ? 20.089 6.231 -7.290 1.00 53.22 91 LYS A O 1
ATOM 677 N N . PRO A 1 92 ? 19.573 4.071 -6.914 1.00 59.16 92 PRO A N 1
ATOM 678 C CA . PRO A 1 92 ? 20.458 3.987 -5.762 1.00 59.16 92 PRO A CA 1
ATOM 679 C C . PRO A 1 92 ? 21.902 4.243 -6.219 1.00 59.16 92 PRO A C 1
ATOM 681 O O . PRO A 1 92 ? 22.264 3.816 -7.327 1.00 59.16 92 PRO A O 1
ATOM 684 N N . PRO A 1 93 ? 22.737 4.933 -5.416 1.00 52.91 93 PRO A N 1
ATOM 685 C CA . PRO A 1 93 ? 24.164 4.973 -5.695 1.00 52.91 93 PRO A CA 1
ATOM 686 C C . PRO A 1 93 ? 24.654 3.529 -5.830 1.00 52.91 93 PRO A C 1
ATOM 688 O O . PRO A 1 93 ? 24.235 2.649 -5.072 1.00 52.91 93 PRO A O 1
ATOM 691 N N . ALA A 1 94 ? 25.480 3.276 -6.849 1.00 56.78 94 ALA A N 1
ATOM 692 C CA . ALA A 1 94 ? 26.130 1.984 -7.020 1.00 56.78 94 ALA A CA 1
ATOM 693 C C . ALA A 1 94 ? 26.746 1.559 -5.676 1.00 56.78 94 ALA A C 1
ATOM 695 O O . ALA A 1 94 ? 27.260 2.432 -4.971 1.00 56.78 94 ALA A O 1
ATOM 696 N N . PRO A 1 95 ? 26.693 0.270 -5.297 1.00 56.84 95 PRO A N 1
ATOM 697 C CA . PRO A 1 95 ? 27.380 -0.177 -4.099 1.00 56.84 95 PRO A CA 1
ATOM 698 C C . PRO A 1 95 ? 28.857 0.190 -4.251 1.00 56.84 95 PRO A C 1
ATOM 700 O O . PRO A 1 95 ? 29.559 -0.363 -5.099 1.00 56.84 95 PRO A O 1
ATOM 703 N N . SER A 1 96 ? 29.323 1.158 -3.463 1.00 53.81 96 SER A N 1
ATOM 704 C CA . SER A 1 96 ? 30.742 1.299 -3.181 1.00 53.81 96 SER A CA 1
ATOM 705 C C . SER A 1 96 ? 31.201 -0.059 -2.655 1.00 53.81 96 SER A C 1
ATOM 707 O O . SER A 1 96 ? 30.550 -0.649 -1.791 1.00 53.81 96 SER A O 1
ATOM 709 N N . ALA A 1 97 ? 32.246 -0.601 -3.275 1.00 52.75 97 ALA A N 1
ATOM 710 C CA . ALA A 1 97 ? 32.769 -1.928 -2.989 1.00 52.75 97 ALA A CA 1
ATOM 711 C C . ALA A 1 97 ? 32.912 -2.182 -1.471 1.00 52.75 97 ALA A C 1
ATOM 713 O O . ALA A 1 97 ? 33.194 -1.244 -0.719 1.00 52.75 97 ALA A O 1
ATOM 714 N N . PRO A 1 98 ? 32.737 -3.431 -1.004 1.00 52.34 98 PRO A N 1
ATOM 715 C CA . PRO A 1 98 ? 32.937 -3.771 0.398 1.00 52.34 98 PRO A 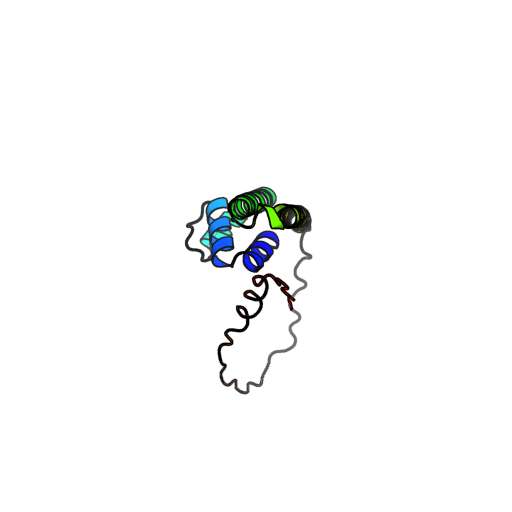CA 1
ATOM 716 C C . PRO A 1 98 ? 34.387 -3.473 0.800 1.00 52.34 98 PRO A C 1
ATOM 718 O O . PRO A 1 98 ? 35.319 -4.089 0.285 1.00 52.34 98 PRO A O 1
ATOM 721 N N . SER A 1 99 ? 34.570 -2.519 1.716 1.00 57.78 99 SER A N 1
ATOM 722 C CA . SER A 1 99 ? 35.856 -2.276 2.369 1.00 57.78 99 SER A CA 1
ATOM 723 C C . SER A 1 99 ? 36.200 -3.503 3.210 1.00 57.78 99 SER A C 1
ATOM 725 O O . SER A 1 99 ? 35.511 -3.826 4.178 1.00 57.78 99 SER A O 1
ATOM 727 N N . ALA A 1 100 ? 37.230 -4.220 2.781 1.00 54.62 100 ALA A N 1
ATOM 728 C CA . ALA A 1 100 ? 37.718 -5.461 3.360 1.00 54.62 100 ALA A CA 1
ATOM 729 C C . ALA A 1 100 ? 38.534 -5.234 4.648 1.00 54.62 100 ALA A C 1
ATOM 731 O O . ALA A 1 100 ? 39.706 -5.586 4.703 1.00 54.62 100 ALA A O 1
ATOM 732 N N . GLU A 1 101 ? 37.930 -4.666 5.693 1.00 51.56 101 GLU A N 1
ATOM 733 C CA . GLU A 1 101 ? 38.585 -4.503 7.001 1.00 51.56 101 GLU A CA 1
ATOM 734 C C . GLU A 1 101 ? 37.487 -4.327 8.071 1.00 51.56 101 GLU A C 1
ATOM 736 O O . GLU A 1 101 ? 36.765 -3.340 8.049 1.00 51.56 101 GLU A O 1
ATOM 741 N N . ALA A 1 102 ? 37.179 -5.247 8.985 1.00 47.72 102 ALA A N 1
ATOM 742 C CA . ALA A 1 102 ? 37.939 -6.355 9.533 1.00 47.72 102 ALA A CA 1
ATOM 743 C C . ALA A 1 102 ? 37.005 -7.502 9.965 1.00 47.72 102 ALA A C 1
ATOM 745 O O . ALA A 1 102 ? 35.891 -7.291 10.450 1.00 47.72 102 ALA A O 1
ATOM 746 N N . ALA A 1 103 ? 37.493 -8.730 9.820 1.00 48.84 103 ALA A N 1
ATOM 747 C CA . ALA A 1 103 ? 36.890 -9.928 10.379 1.00 48.84 103 ALA A CA 1
ATOM 748 C C . ALA A 1 103 ? 37.421 -10.196 11.805 1.00 48.84 103 ALA A C 1
ATOM 750 O O . ALA A 1 103 ? 38.598 -10.503 11.933 1.00 48.84 103 ALA A O 1
ATOM 751 N N . ASN A 1 104 ? 36.511 -10.137 12.798 1.00 57.28 104 ASN A N 1
ATOM 752 C CA . ASN A 1 104 ? 36.309 -11.023 13.979 1.00 57.28 104 ASN A CA 1
ATOM 753 C C . ASN A 1 104 ? 37.464 -11.319 14.982 1.00 57.28 104 ASN A C 1
ATOM 755 O O . ASN A 1 104 ? 38.621 -11.132 14.632 1.00 57.28 104 ASN A O 1
ATOM 759 N N . PRO A 1 105 ? 37.209 -11.912 16.184 1.00 58.19 105 PRO A N 1
ATOM 760 C CA . PRO A 1 105 ? 35.936 -12.275 16.852 1.00 58.19 105 PRO A CA 1
ATOM 761 C C . PRO A 1 105 ? 35.872 -11.886 18.357 1.00 58.19 105 PRO A C 1
ATOM 763 O O . PRO A 1 105 ? 36.909 -11.700 18.967 1.00 58.19 105 PRO A O 1
ATOM 766 N N . GLU A 1 106 ? 34.689 -11.863 18.992 1.00 40.78 106 GLU A N 1
ATOM 767 C CA . GLU A 1 106 ? 34.454 -12.579 20.271 1.00 40.78 106 GLU A CA 1
ATOM 768 C C . GLU A 1 106 ? 32.967 -12.545 20.659 1.00 40.78 106 GLU A C 1
ATOM 770 O O . GLU A 1 106 ? 32.328 -11.498 20.751 1.00 40.78 106 GLU A O 1
ATOM 775 N N . ALA A 1 107 ? 32.404 -13.731 20.861 1.00 47.56 107 ALA A N 1
ATOM 776 C CA . ALA A 1 107 ? 31.047 -13.947 21.323 1.00 47.56 107 ALA A CA 1
ATOM 777 C C . ALA A 1 107 ? 31.025 -14.032 22.851 1.00 47.56 107 ALA A C 1
ATOM 779 O O . ALA A 1 107 ? 31.792 -14.807 23.405 1.00 47.56 107 ALA A O 1
ATOM 780 N N . THR A 1 108 ? 30.062 -13.393 23.520 1.00 39.81 108 THR A N 1
ATOM 781 C CA . THR A 1 108 ? 29.492 -13.958 24.755 1.00 39.81 108 THR A CA 1
ATOM 782 C C . THR A 1 108 ? 27.985 -13.696 24.851 1.00 39.81 108 THR A C 1
ATOM 784 O O . THR A 1 108 ? 27.510 -12.569 24.904 1.00 39.81 108 THR A O 1
ATOM 787 N N . ALA A 1 109 ? 27.261 -14.816 24.803 1.00 40.28 109 ALA A N 1
ATOM 788 C CA . ALA A 1 109 ? 26.043 -15.175 25.528 1.00 40.28 109 ALA A CA 1
ATOM 789 C C . ALA A 1 109 ? 24.908 -14.146 25.721 1.00 40.28 109 ALA A C 1
ATOM 791 O O . ALA A 1 109 ? 24.985 -13.196 26.491 1.00 40.28 109 ALA A O 1
ATOM 792 N N . ASN A 1 110 ? 23.757 -14.499 25.148 1.00 54.84 110 ASN A N 1
ATOM 793 C CA . ASN A 1 110 ? 22.437 -14.096 25.628 1.00 54.84 110 ASN A CA 1
ATOM 794 C C . ASN A 1 110 ? 22.062 -14.931 26.875 1.00 54.84 110 ASN A C 1
ATOM 796 O O . ASN A 1 110 ? 22.449 -16.103 26.947 1.00 54.84 110 ASN A O 1
ATOM 800 N N . PRO A 1 111 ? 21.196 -14.422 27.767 1.00 53.69 111 PRO A N 1
ATOM 801 C CA . PRO A 1 111 ? 20.017 -15.236 28.050 1.00 53.69 111 PRO A CA 1
ATOM 802 C C . PRO A 1 111 ? 18.695 -14.450 28.060 1.00 53.69 111 PRO A C 1
ATOM 804 O O . PRO A 1 111 ? 18.552 -13.423 28.708 1.00 53.69 111 PRO A O 1
ATOM 807 N N . ALA A 1 112 ? 17.732 -15.054 27.355 1.00 44.56 112 ALA A N 1
ATOM 808 C CA . ALA A 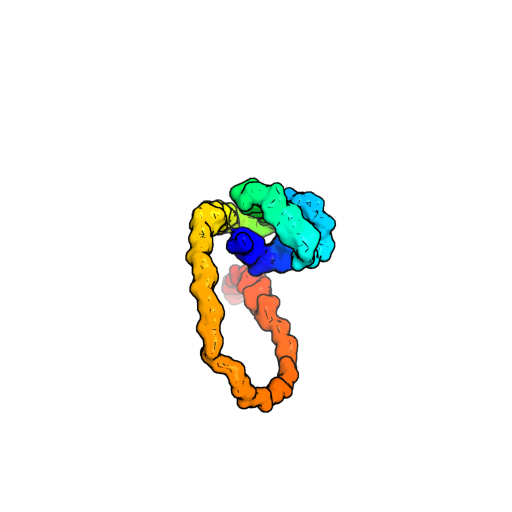1 112 ? 16.301 -15.208 27.639 1.00 44.56 112 ALA A CA 1
ATOM 809 C C . ALA A 1 112 ? 15.429 -14.012 28.105 1.00 44.56 112 ALA A C 1
ATOM 811 O O . ALA A 1 112 ? 15.675 -13.328 29.089 1.00 44.56 112 ALA A O 1
ATOM 812 N N . ALA A 1 113 ? 14.298 -13.884 27.401 1.00 45.59 113 ALA A N 1
ATOM 813 C CA . ALA A 1 113 ? 13.209 -12.913 27.539 1.00 45.59 113 ALA A CA 1
ATOM 814 C C . ALA A 1 113 ? 12.442 -12.947 28.890 1.00 45.59 113 ALA A C 1
ATOM 816 O O . ALA A 1 113 ? 12.655 -13.834 29.715 1.00 45.59 113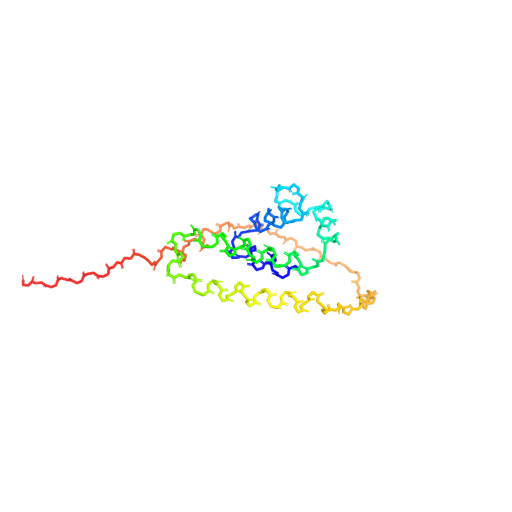 ALA A O 1
ATOM 817 N N . PRO A 1 114 ? 11.418 -12.080 29.061 1.00 43.41 114 PRO A N 1
ATOM 818 C CA . PRO A 1 114 ? 10.090 -12.589 28.710 1.00 43.41 114 PRO A CA 1
ATOM 819 C C . PRO A 1 114 ? 9.170 -11.612 27.963 1.00 43.41 114 PRO A C 1
ATOM 821 O O . PRO A 1 114 ? 9.276 -10.389 28.012 1.00 43.41 114 PRO A O 1
ATOM 824 N N . ALA A 1 115 ? 8.213 -12.236 27.277 1.00 55.34 115 ALA A N 1
ATOM 825 C CA . ALA A 1 115 ? 7.097 -11.645 26.562 1.00 55.34 115 ALA A CA 1
ATOM 826 C C . ALA A 1 115 ? 6.322 -10.611 27.398 1.00 55.34 115 ALA A C 1
ATOM 828 O O . ALA A 1 115 ? 5.712 -10.928 28.420 1.00 55.34 115 ALA A O 1
ATOM 829 N N . GLY A 1 116 ? 6.274 -9.375 26.908 1.00 38.91 116 GLY A N 1
ATOM 830 C CA . GLY A 1 116 ? 5.480 -8.306 27.496 1.00 38.91 116 GLY A CA 1
ATOM 831 C C . GLY A 1 116 ? 4.185 -8.088 26.728 1.00 38.91 116 GLY A C 1
ATOM 832 O O . GLY A 1 116 ? 4.193 -7.526 25.636 1.00 38.91 116 GLY A O 1
ATOM 833 N N . LYS A 1 117 ? 3.054 -8.448 27.342 1.00 49.97 117 LYS A N 1
ATOM 834 C CA . LYS A 1 117 ? 1.683 -8.015 27.010 1.00 49.97 117 LYS A CA 1
ATOM 835 C C . LYS A 1 117 ? 1.521 -6.487 27.195 1.00 49.97 117 LYS A C 1
ATOM 837 O O . LYS A 1 117 ? 0.634 -6.036 27.912 1.00 49.97 117 LYS A O 1
ATOM 842 N N . ALA A 1 118 ? 2.418 -5.692 26.617 1.00 51.41 118 ALA A N 1
ATOM 843 C CA . ALA A 1 118 ? 2.543 -4.248 26.817 1.00 51.41 118 ALA A CA 1
ATOM 844 C C . ALA A 1 118 ? 2.134 -3.452 25.570 1.00 51.41 118 ALA A C 1
ATOM 846 O O . ALA A 1 118 ? 1.613 -2.351 25.703 1.00 51.41 118 ALA A O 1
ATOM 847 N N . PHE A 1 119 ? 2.240 -4.040 24.374 1.00 46.88 119 PHE A N 1
ATOM 848 C CA . PHE A 1 119 ? 1.780 -3.397 23.138 1.00 46.88 119 PHE A CA 1
ATOM 849 C C . PHE A 1 119 ? 0.251 -3.193 23.109 1.00 46.88 119 PHE A C 1
ATOM 851 O O . PHE A 1 119 ? -0.248 -2.218 22.560 1.00 46.88 119 PHE A O 1
ATOM 858 N N . TRP A 1 120 ? -0.499 -4.066 23.792 1.00 44.09 120 TRP A N 1
ATOM 859 C 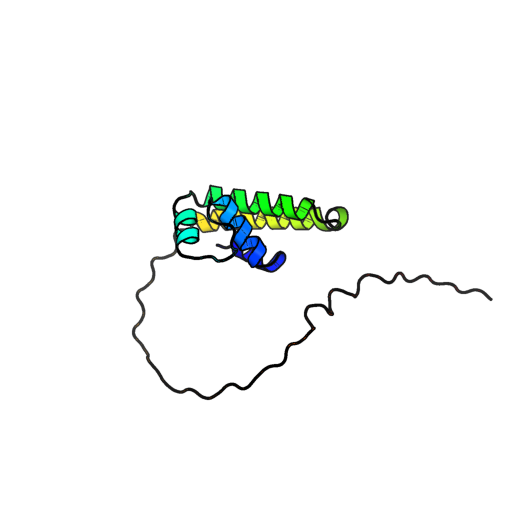CA . TRP A 1 120 ? -1.962 -3.995 23.895 1.00 44.09 120 TRP A CA 1
ATOM 860 C C . TRP A 1 120 ? -2.483 -3.218 25.116 1.00 44.09 120 TRP A C 1
ATOM 862 O O . TRP A 1 120 ? -3.679 -2.951 25.191 1.00 44.09 120 TRP A O 1
ATOM 872 N N . ARG A 1 121 ? -1.622 -2.803 26.060 1.00 49.06 121 ARG A N 1
ATOM 873 C CA . ARG A 1 121 ? -2.052 -2.039 27.255 1.00 49.06 121 ARG A CA 1
ATOM 874 C C . ARG A 1 121 ? -2.123 -0.524 27.035 1.00 49.06 121 ARG A C 1
ATOM 876 O O . ARG A 1 121 ? -2.598 0.176 27.919 1.00 49.06 121 ARG A O 1
ATOM 883 N N . LEU A 1 122 ? -1.757 -0.037 25.847 1.00 48.44 122 LEU A N 1
ATOM 884 C CA . LEU A 1 122 ? -1.974 1.354 25.424 1.00 48.44 122 LEU A CA 1
ATOM 885 C C . LEU A 1 122 ? -3.196 1.519 24.492 1.00 48.44 122 LEU A C 1
ATOM 887 O O . LEU A 1 122 ? -3.568 2.635 24.152 1.00 48.44 122 LEU A O 1
ATOM 891 N N . LEU A 1 123 ? -3.860 0.421 24.106 1.00 44.22 123 LEU A N 1
ATOM 892 C CA . LEU A 1 123 ? -5.025 0.421 23.203 1.00 44.22 123 LEU A CA 1
ATOM 893 C C . LEU A 1 123 ? -6.377 0.204 23.912 1.00 44.22 123 LEU A C 1
ATOM 895 O O . LEU A 1 123 ? -7.405 0.089 23.253 1.00 44.22 123 LEU A O 1
ATOM 899 N N . LEU A 1 124 ? -6.404 0.203 25.250 1.00 45.84 124 LEU A N 1
ATOM 900 C CA . LEU A 1 124 ? -7.624 0.113 26.072 1.00 45.84 124 LEU A CA 1
ATOM 901 C C . LEU A 1 124 ? -7.714 1.266 27.088 1.00 45.84 124 LEU A C 1
ATOM 903 O O . LEU A 1 124 ? -8.005 1.061 28.262 1.00 45.84 124 LEU A O 1
ATOM 907 N N . ALA A 1 125 ? -7.455 2.496 26.643 1.00 49.97 125 ALA A N 1
ATOM 908 C CA . ALA A 1 125 ? -7.608 3.694 27.476 1.00 49.97 125 ALA A CA 1
ATOM 909 C C . ALA A 1 125 ? -8.385 4.825 26.778 1.00 49.97 125 ALA A C 1
ATOM 911 O O . ALA A 1 125 ? -8.166 5.995 27.069 1.00 49.97 125 ALA A O 1
ATOM 912 N N . ILE A 1 126 ? -9.305 4.495 25.861 1.00 52.31 126 ILE A N 1
ATOM 913 C CA . ILE A 1 126 ? -10.219 5.478 25.247 1.00 52.31 126 ILE A CA 1
ATOM 914 C C . ILE A 1 126 ? -11.652 4.927 25.189 1.00 52.31 126 ILE A C 1
ATOM 916 O O . ILE A 1 126 ? -12.290 4.971 24.151 1.00 52.31 126 ILE A O 1
ATOM 920 N N . PHE A 1 127 ? -12.172 4.375 26.290 1.00 49.97 127 PHE A N 1
ATOM 921 C CA . PHE A 1 127 ? -13.625 4.273 26.499 1.00 49.97 127 PHE A CA 1
ATOM 922 C C . PHE A 1 127 ? -13.950 4.181 27.995 1.00 49.97 127 PHE A C 1
ATOM 924 O O . PHE A 1 127 ? -14.144 3.107 28.559 1.00 49.97 127 PHE A O 1
ATOM 931 N N . LYS A 1 128 ? -14.038 5.342 28.646 1.00 36.28 128 LYS A N 1
ATOM 932 C CA . LYS A 1 128 ? -14.958 5.536 29.770 1.00 36.28 128 LYS A CA 1
ATOM 933 C C . LYS A 1 128 ? -15.434 6.990 29.739 1.00 36.28 128 LYS A C 1
ATOM 935 O O . LYS A 1 128 ? -14.604 7.875 29.939 1.00 36.28 128 LYS A O 1
ATOM 940 N N . PRO A 1 129 ? -16.713 7.275 29.438 1.00 50.44 129 PRO A N 1
ATOM 941 C CA . PRO A 1 129 ? -17.212 8.628 29.574 1.00 50.44 129 PRO A CA 1
ATOM 942 C C . PRO A 1 129 ? -17.384 8.950 31.059 1.00 50.44 129 PRO A C 1
ATOM 944 O O . PRO A 1 129 ? -17.941 8.175 31.838 1.00 50.44 129 PRO A O 1
ATOM 947 N N . ILE A 1 130 ? -16.872 10.120 31.418 1.00 48.75 130 ILE A N 1
ATOM 948 C CA . ILE A 1 130 ? -17.180 10.852 32.638 1.00 48.75 130 ILE A CA 1
ATOM 949 C C . ILE A 1 130 ? -18.644 11.285 32.529 1.00 48.75 130 ILE A C 1
ATOM 951 O O . ILE A 1 130 ? -18.986 12.059 31.638 1.00 48.75 130 ILE A O 1
ATOM 955 N N . LEU A 1 131 ? -19.498 10.817 33.437 1.00 45.72 131 LEU A N 1
ATOM 956 C CA . LEU A 1 131 ? -20.727 11.528 33.773 1.00 45.72 131 LEU A CA 1
ATOM 957 C C . LEU A 1 131 ? -20.667 11.917 35.245 1.00 45.72 131 LEU A C 1
ATOM 959 O O . LEU A 1 131 ? -20.600 11.067 36.131 1.00 45.72 131 LEU A O 1
ATOM 963 N N . GLY A 1 132 ? -20.669 13.227 35.472 1.00 39.72 132 GLY A N 1
ATOM 964 C CA . GLY A 1 132 ? -20.928 13.811 36.773 1.00 39.72 132 GLY A CA 1
ATOM 965 C C . GLY A 1 132 ? -22.385 13.624 37.1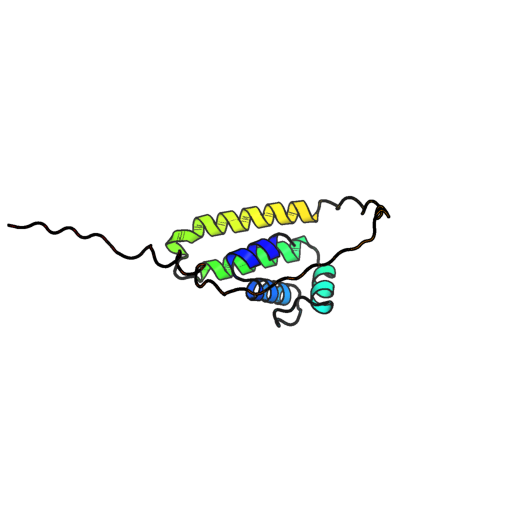91 1.00 39.72 132 GLY A C 1
ATOM 966 O O . GLY A 1 132 ? -23.289 13.513 36.365 1.00 39.72 132 GLY A O 1
ATOM 967 N N . GLY A 1 133 ? -22.597 13.645 38.502 1.00 37.19 133 GLY A N 1
ATOM 968 C CA . GLY A 1 133 ? -23.916 13.676 39.116 1.00 37.19 133 GLY A CA 1
ATOM 969 C C . GLY A 1 133 ? -23.803 14.024 40.594 1.00 37.19 133 GLY A C 1
ATOM 970 O O . GLY A 1 133 ? -23.775 13.141 41.440 1.00 37.19 133 GLY A O 1
ATOM 971 N N . ARG A 1 134 ? -23.714 15.322 40.897 1.00 47.81 134 ARG A N 1
ATOM 972 C CA . ARG A 1 134 ? -24.011 15.890 42.219 1.00 47.81 134 ARG A CA 1
ATOM 973 C C . ARG A 1 134 ? -25.535 15.994 42.336 1.00 47.81 134 ARG A C 1
ATOM 975 O O . ARG A 1 134 ? -26.130 16.554 41.423 1.00 47.81 134 ARG A O 1
ATOM 982 N N . ARG A 1 135 ? -26.138 15.554 43.444 1.00 42.53 135 ARG A N 1
ATOM 983 C CA . ARG A 1 135 ? -27.357 16.143 44.034 1.00 42.53 135 ARG A CA 1
ATOM 984 C C . ARG A 1 135 ? -27.461 15.746 45.516 1.00 42.53 135 ARG A C 1
ATOM 986 O O . ARG A 1 135 ? -27.353 14.561 45.803 1.00 42.53 135 ARG A O 1
ATOM 993 N N . SER A 1 136 ? -27.624 16.792 46.340 1.00 51.97 136 SER A N 1
ATOM 994 C CA . SER A 1 136 ? -28.253 16.901 47.677 1.00 51.97 136 SER A CA 1
ATOM 995 C C . SER A 1 136 ? -28.105 15.749 48.661 1.00 51.97 136 SER A C 1
ATOM 997 O O . SER A 1 136 ? -28.759 14.712 48.423 1.00 51.97 136 SER A O 1
#

Secondary structure (DSSP, 8-state):
-HHHHHHHHHH-HHHHHHHHHHHHT---SS---HHHHHHHHTS-HHHHHHHHHHHHHHHHHTSTTHHHHHHHHHHHHHHHHHHHHHHHHSPPPP----------------------TTTTTTSS-S----------

Radius of gyration: 21.88 Å; chains: 1; bounding box: 67×34×61 Å

Sequence (136 aa):
DYAVFDFAVNSGPGRAAKYLQAIVGATEDGRIGPATLGAVRARPAGVVIDGLCDARLAFLKRLSTWPTFGRGWSQRVGSVRAEALLLSVAKPPAPSAPSAEAANPEATANPAAPAGKAFWRLLLAIFKPILGGRRS

Foldseek 3Di:
DQLLVVCCVVPNQLVSQLQLCVQLVHPSPSDDDPRSVVSCVVDQVLSSLVSSLVVSLVVLCPDPCCVPCVVVSNVVSVVSSVVSVVVSPPDPPDPPDDDCDDDDDDDDDDDDDDDDPVVCVVVPDPDDDDDDDDDD